Protein AF-A0A6B2CPA8-F1 (afdb_monomer_lite)

Radius of gyration: 13.63 Å; chains: 1; bounding box: 27×28×39 Å

Secondary structure (DSSP, 8-state):
-EEEEEES-B-S--HHHHHHHHHHHHHHHTT-EEEEEES-B-HHHHHHHHTT-SS-PPPEE----HHHHHHTTTT--------

Foldseek 3Di:
DEEEQEDAEQDPLDPVNLVSQVVQVVCVVVVYHYAYEYQYYDPVSVCSSCPVPPPRDDHHHPHDDPVVVVCVVVVDPPPPPPD

pLDDT: mean 86.01, std 15.15, range [42.62, 98.06]

Sequence (83 aa):
MRIALVHAFFDDAGGNERLALEMYRALRDLGHDVDLYTAHVDDRAWEVLTSGMKDVPRPEVLGEPLVTRLLRPTGRLVRYRRL

Structure (mmCIF, N/CA/C/O backbone):
data_AF-A0A6B2CPA8-F1
#
_entry.id   AF-A0A6B2CPA8-F1
#
loop_
_atom_site.group_PDB
_atom_site.id
_atom_site.type_symbol
_atom_site.label_atom_id
_atom_site.label_alt_id
_atom_site.label_comp_id
_atom_site.label_asym_id
_atom_site.label_entity_id
_atom_site.label_seq_id
_atom_site.pdbx_PDB_ins_code
_atom_site.Cartn_x
_atom_site.Cartn_y
_atom_site.Cartn_z
_atom_site.occupancy
_atom_site.B_iso_or_equiv
_atom_site.auth_seq_id
_atom_site.auth_comp_id
_atom_site.auth_asym_id
_atom_site.auth_atom_id
_atom_site.pdbx_PDB_model_num
ATOM 1 N N . MET A 1 1 ? -13.974 0.993 12.412 1.00 94.31 1 MET A N 1
ATOM 2 C CA . MET A 1 1 ? -14.361 -0.040 11.422 1.00 94.31 1 MET A CA 1
ATOM 3 C C . MET A 1 1 ? -13.084 -0.671 10.891 1.00 94.31 1 MET A C 1
ATOM 5 O O . MET A 1 1 ? -12.086 0.042 10.850 1.00 94.31 1 MET A O 1
ATOM 9 N N . ARG A 1 2 ? -13.094 -1.963 10.547 1.00 96.88 2 ARG A N 1
ATOM 10 C CA . ARG A 1 2 ? -11.927 -2.650 9.978 1.00 96.88 2 ARG A CA 1
ATOM 11 C C . ARG A 1 2 ? -12.029 -2.684 8.454 1.00 96.88 2 ARG A C 1
ATOM 13 O O . ARG A 1 2 ? -13.103 -2.980 7.935 1.00 96.88 2 ARG A O 1
ATOM 20 N N . ILE A 1 3 ? -10.949 -2.339 7.761 1.00 98.06 3 ILE A N 1
ATOM 21 C CA . ILE A 1 3 ? -10.901 -2.165 6.307 1.00 98.06 3 ILE A CA 1
ATOM 22 C C . ILE A 1 3 ? -9.716 -2.955 5.753 1.00 98.06 3 ILE A C 1
ATOM 24 O O . ILE A 1 3 ? -8.583 -2.749 6.170 1.00 98.06 3 ILE A O 1
ATOM 28 N N . ALA A 1 4 ? -9.973 -3.820 4.774 1.00 97.38 4 ALA A N 1
ATOM 29 C CA . ALA A 1 4 ? -8.925 -4.445 3.976 1.00 97.38 4 ALA A CA 1
ATOM 30 C C . ALA A 1 4 ? -8.688 -3.599 2.718 1.00 97.38 4 ALA A C 1
ATOM 32 O O . ALA A 1 4 ? -9.533 -3.568 1.820 1.00 97.38 4 ALA A O 1
ATOM 33 N N . LEU A 1 5 ? -7.557 -2.896 2.655 1.00 96.69 5 LEU A N 1
ATOM 34 C CA . LEU A 1 5 ? -7.153 -2.144 1.474 1.00 96.69 5 LEU A CA 1
ATOM 35 C C . LEU A 1 5 ? -6.291 -3.033 0.578 1.00 96.69 5 LEU A C 1
ATOM 37 O O . LEU A 1 5 ? -5.178 -3.402 0.940 1.00 96.69 5 LEU A O 1
ATOM 41 N N . VAL A 1 6 ? -6.803 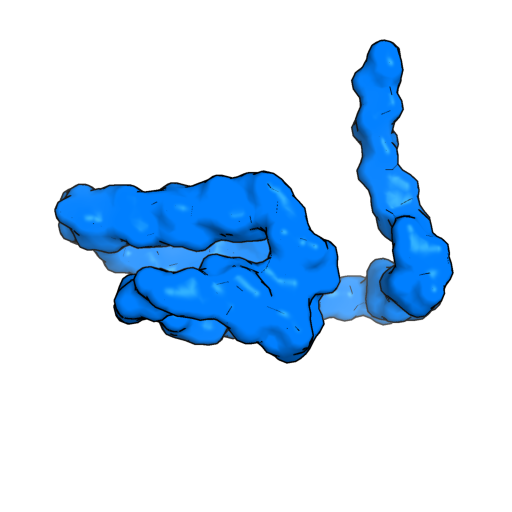-3.362 -0.605 1.00 95.88 6 VAL A N 1
ATOM 42 C CA . VAL A 1 6 ? -6.114 -4.233 -1.563 1.00 95.88 6 VAL A CA 1
ATOM 43 C C . VAL A 1 6 ? -5.598 -3.399 -2.732 1.00 95.88 6 VAL A C 1
ATOM 45 O O . VAL A 1 6 ? -6.387 -2.807 -3.470 1.00 95.88 6 VAL A O 1
ATOM 48 N N . HIS A 1 7 ? -4.278 -3.382 -2.932 1.00 93.81 7 HIS A N 1
ATOM 49 C CA . HIS A 1 7 ? -3.658 -2.846 -4.143 1.00 93.81 7 HIS A CA 1
ATOM 50 C C . HIS A 1 7 ? -2.978 -3.967 -4.923 1.00 93.81 7 HIS A C 1
ATOM 52 O O . HIS A 1 7 ? -2.192 -4.725 -4.361 1.00 93.81 7 HIS A O 1
ATOM 58 N N . ALA A 1 8 ? -3.283 -4.083 -6.217 1.00 89.62 8 ALA A N 1
ATOM 59 C CA . ALA A 1 8 ? -2.908 -5.253 -7.008 1.00 89.62 8 ALA A CA 1
ATOM 60 C C . ALA A 1 8 ? -1.397 -5.543 -6.971 1.00 89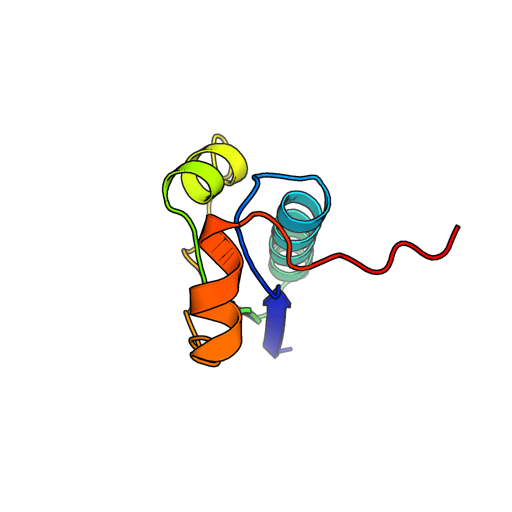.62 8 ALA A C 1
ATOM 62 O O . ALA A 1 8 ? -1.018 -6.667 -6.654 1.00 89.62 8 ALA A O 1
ATOM 63 N N . PHE A 1 9 ? -0.558 -4.535 -7.223 1.00 90.06 9 PHE A N 1
ATOM 64 C CA . PHE A 1 9 ? 0.899 -4.677 -7.294 1.00 90.06 9 PHE A CA 1
ATOM 65 C C . PHE A 1 9 ? 1.591 -3.382 -6.866 1.00 90.06 9 PHE A C 1
ATOM 67 O O . PHE A 1 9 ? 1.083 -2.303 -7.163 1.00 90.06 9 PHE A O 1
ATOM 74 N N . PHE A 1 10 ? 2.751 -3.486 -6.221 1.00 92.31 10 PHE A N 1
ATOM 75 C CA . PHE A 1 10 ? 3.644 -2.360 -5.944 1.00 92.31 10 PHE A CA 1
ATOM 76 C C . PHE A 1 10 ? 4.950 -2.533 -6.734 1.00 92.31 10 PHE A C 1
ATOM 78 O O . PHE A 1 10 ? 5.951 -2.959 -6.162 1.00 92.31 10 PHE A O 1
ATOM 85 N N . ASP A 1 11 ? 4.917 -2.219 -8.037 1.00 89.44 11 ASP A N 1
ATOM 86 C CA . ASP A 1 11 ? 5.996 -2.569 -8.983 1.00 89.44 11 ASP A CA 1
ATOM 87 C C . ASP A 1 11 ? 6.781 -1.355 -9.516 1.00 89.44 11 ASP A C 1
ATOM 89 O O . ASP A 1 11 ? 7.995 -1.434 -9.672 1.00 89.44 11 ASP A O 1
ATOM 93 N N . ASP A 1 12 ? 6.114 -0.222 -9.781 1.00 87.69 12 ASP A N 1
ATOM 94 C CA . ASP A 1 12 ? 6.709 0.874 -10.576 1.00 87.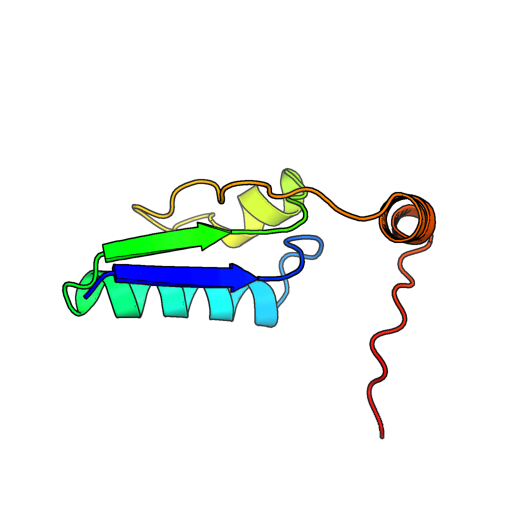69 12 ASP A CA 1
ATOM 95 C C . ASP A 1 12 ? 6.963 2.174 -9.792 1.00 87.69 12 ASP A C 1
ATOM 97 O O . ASP A 1 12 ? 7.475 3.149 -10.341 1.00 87.69 12 ASP A O 1
ATOM 101 N N . ALA A 1 13 ? 6.566 2.230 -8.518 1.00 89.88 13 ALA A N 1
ATOM 102 C CA . ALA A 1 13 ? 6.522 3.468 -7.733 1.00 89.88 13 ALA A CA 1
ATOM 103 C C . ALA A 1 13 ? 5.725 4.611 -8.403 1.00 89.88 13 ALA A C 1
ATOM 105 O O . ALA A 1 13 ? 6.080 5.789 -8.319 1.00 89.88 13 ALA A O 1
ATOM 106 N N . GLY A 1 14 ? 4.632 4.258 -9.079 1.00 90.50 14 GLY A N 1
ATOM 107 C CA . GLY A 1 14 ? 3.773 5.183 -9.801 1.00 90.50 14 GLY A CA 1
ATOM 108 C C . GLY A 1 14 ? 2.715 5.875 -8.937 1.00 90.50 14 GLY A C 1
ATOM 109 O O . GLY A 1 14 ? 2.593 5.708 -7.720 1.00 90.50 14 GLY A O 1
ATOM 110 N N . GLY A 1 15 ? 1.904 6.699 -9.607 1.00 92.12 15 GLY A N 1
ATOM 111 C CA . GLY A 1 15 ? 0.864 7.492 -8.951 1.00 92.12 15 GLY A CA 1
ATOM 112 C C . GLY A 1 15 ? -0.263 6.655 -8.338 1.00 92.12 15 GLY A C 1
ATOM 113 O O . GLY A 1 15 ? -0.831 7.061 -7.328 1.00 92.12 15 GLY A O 1
ATOM 114 N N . ASN A 1 16 ? -0.589 5.486 -8.904 1.00 91.19 16 ASN A N 1
ATOM 115 C CA . ASN A 1 16 ? -1.626 4.614 -8.341 1.00 91.19 16 ASN A CA 1
ATOM 116 C C . ASN A 1 16 ? -1.176 3.949 -7.042 1.00 91.19 16 ASN A C 1
ATOM 118 O O . ASN A 1 16 ? -1.968 3.859 -6.108 1.00 91.19 16 ASN A O 1
ATOM 122 N N . GLU A 1 17 ? 0.078 3.511 -6.980 1.00 94.44 17 GLU A N 1
ATOM 123 C CA . GLU A 1 17 ? 0.677 2.951 -5.776 1.00 94.44 17 GLU A CA 1
ATOM 124 C C . GLU A 1 17 ? 0.735 4.020 -4.686 1.00 94.44 17 GLU A C 1
ATOM 126 O O . GLU A 1 17 ? 0.310 3.782 -3.555 1.00 94.44 17 GLU A O 1
ATOM 131 N N . ARG A 1 18 ? 1.184 5.235 -5.038 1.00 94.81 18 ARG A N 1
ATOM 132 C CA . ARG A 1 18 ? 1.228 6.346 -4.085 1.00 94.81 18 ARG A CA 1
ATOM 133 C C . ARG A 1 18 ? -0.161 6.701 -3.568 1.00 94.81 18 ARG A C 1
ATOM 135 O O . ARG A 1 18 ? -0.328 6.867 -2.364 1.00 94.81 18 ARG A O 1
ATOM 142 N N . LEU A 1 19 ? -1.160 6.770 -4.448 1.00 95.38 19 LEU A N 1
ATOM 143 C CA . LEU A 1 19 ? -2.545 7.020 -4.055 1.00 95.38 19 LEU A CA 1
ATOM 144 C C . LEU A 1 19 ? -3.057 5.952 -3.081 1.00 95.38 19 LEU A C 1
ATOM 146 O O . LEU A 1 19 ? -3.684 6.303 -2.087 1.00 95.38 19 LEU A O 1
ATOM 150 N N . ALA A 1 20 ? -2.764 4.672 -3.324 1.00 95.88 20 ALA A N 1
ATOM 151 C CA . ALA A 1 20 ? -3.160 3.598 -2.416 1.00 95.88 20 ALA A CA 1
ATOM 152 C C . ALA A 1 20 ? -2.553 3.778 -1.011 1.00 95.88 20 ALA A C 1
ATOM 154 O O . ALA A 1 20 ? -3.251 3.590 -0.015 1.00 95.88 20 ALA A O 1
ATOM 155 N N . LEU A 1 21 ? -1.289 4.204 -0.914 1.00 96.31 21 LEU A N 1
ATOM 156 C CA . LEU A 1 21 ? -0.647 4.480 0.376 1.00 96.31 21 LEU A CA 1
ATOM 157 C C . LEU A 1 21 ? -1.214 5.723 1.075 1.00 96.31 21 LEU A C 1
ATOM 159 O O . LEU A 1 21 ? -1.393 5.714 2.291 1.00 96.31 21 LEU A O 1
ATOM 163 N N . GLU A 1 22 ? -1.533 6.785 0.334 1.00 96.06 22 GLU A N 1
ATOM 164 C CA . GLU A 1 22 ? -2.192 7.961 0.920 1.00 96.06 22 GLU A CA 1
ATOM 165 C C . GLU A 1 22 ? -3.615 7.630 1.392 1.00 96.06 22 GLU A C 1
ATOM 167 O O . GLU A 1 22 ? -4.027 8.077 2.459 1.00 96.06 22 GLU A O 1
ATOM 172 N N . MET A 1 23 ? -4.347 6.780 0.664 1.00 96.50 23 MET A N 1
ATOM 173 C CA . MET A 1 23 ? -5.645 6.267 1.111 1.00 96.50 23 MET A CA 1
ATOM 174 C C . MET A 1 23 ? -5.515 5.448 2.396 1.00 96.50 23 MET A C 1
ATOM 176 O O . MET A 1 23 ? -6.304 5.646 3.317 1.00 96.50 23 MET A O 1
ATOM 180 N N . TYR A 1 24 ? -4.515 4.564 2.484 1.00 96.56 24 TYR A N 1
ATOM 181 C CA . TYR A 1 24 ? -4.218 3.825 3.713 1.00 96.56 24 TYR A CA 1
ATOM 182 C C . TYR A 1 24 ? -4.040 4.784 4.898 1.00 96.56 24 TYR A C 1
ATOM 184 O O . TYR A 1 24 ? -4.706 4.628 5.921 1.00 96.56 24 TYR A O 1
ATOM 192 N N . ARG A 1 25 ? -3.203 5.817 4.740 1.00 95.56 25 ARG A N 1
ATOM 193 C CA . ARG A 1 25 ? -2.943 6.805 5.798 1.00 95.56 25 ARG A CA 1
ATOM 194 C C . ARG A 1 25 ? -4.186 7.597 6.166 1.00 95.56 25 ARG A C 1
ATOM 196 O O . ARG A 1 25 ? -4.526 7.652 7.338 1.00 95.56 25 ARG A O 1
ATOM 203 N N . ALA A 1 26 ? -4.907 8.121 5.181 1.00 96.25 26 ALA A N 1
ATOM 204 C CA . ALA A 1 26 ? -6.131 8.875 5.423 1.00 96.25 26 ALA A CA 1
ATOM 205 C C . ALA A 1 26 ? -7.169 8.047 6.200 1.00 96.25 26 ALA A C 1
ATOM 207 O O . ALA A 1 26 ? -7.803 8.552 7.120 1.00 96.25 26 ALA A O 1
ATOM 208 N N . LEU A 1 27 ? -7.321 6.757 5.881 1.00 96.81 27 LEU A N 1
ATOM 209 C CA . LEU A 1 27 ? -8.227 5.869 6.613 1.00 96.81 27 LEU A CA 1
ATOM 210 C C . LEU A 1 27 ? -7.757 5.619 8.056 1.00 96.81 27 LEU A C 1
ATOM 212 O O . LEU A 1 27 ? -8.586 5.593 8.967 1.00 96.81 27 LEU A O 1
ATOM 216 N N . ARG A 1 28 ? -6.446 5.470 8.283 1.00 95.69 28 ARG A N 1
ATOM 217 C CA . ARG A 1 28 ? -5.867 5.358 9.634 1.00 95.69 28 ARG A CA 1
ATOM 218 C C . ARG A 1 28 ? -6.063 6.642 10.441 1.00 95.69 28 ARG A C 1
ATOM 220 O O . ARG A 1 28 ? -6.478 6.562 11.594 1.00 95.69 28 ARG A O 1
ATOM 227 N N . ASP A 1 29 ? -5.844 7.801 9.827 1.00 95.88 29 ASP A N 1
ATOM 228 C CA . ASP A 1 29 ? -6.027 9.118 10.450 1.00 95.88 29 ASP A CA 1
ATOM 229 C C . ASP A 1 29 ? -7.497 9.371 10.834 1.00 95.88 29 ASP A C 1
ATOM 231 O O . ASP A 1 29 ? -7.780 10.027 11.833 1.00 95.88 29 ASP A O 1
ATOM 235 N N . LEU A 1 30 ? -8.445 8.778 10.099 1.00 97.00 30 LEU A N 1
ATOM 236 C CA . LEU A 1 30 ? -9.874 8.765 10.438 1.00 97.00 30 LEU A CA 1
ATOM 237 C C . LEU A 1 30 ? -10.243 7.776 11.565 1.00 97.00 30 LEU A C 1
ATOM 239 O O . LEU A 1 30 ? -11.418 7.642 11.912 1.00 97.00 30 LEU A O 1
ATOM 243 N N . GLY A 1 31 ? -9.272 7.069 12.149 1.00 97.19 31 GLY A N 1
ATOM 244 C CA . GLY A 1 31 ? -9.490 6.120 13.244 1.00 97.19 31 GLY A CA 1
ATOM 245 C C . GLY A 1 31 ? -10.018 4.756 12.793 1.00 97.19 31 GLY A C 1
ATOM 246 O O . GLY A 1 31 ? -10.649 4.040 13.578 1.00 97.19 31 GLY A O 1
ATOM 247 N N . HIS A 1 32 ? -9.817 4.380 11.527 1.00 97.62 32 HIS A N 1
ATOM 248 C CA . HIS A 1 32 ? -10.102 3.024 11.064 1.00 97.62 32 HIS A CA 1
ATOM 249 C C . HIS A 1 32 ? -8.928 2.081 11.318 1.00 97.62 32 HIS A C 1
ATOM 251 O O . HIS A 1 32 ? -7.763 2.475 11.294 1.00 97.62 32 HIS A O 1
ATOM 257 N N . ASP A 1 33 ? -9.253 0.808 11.532 1.00 97.06 33 ASP A N 1
ATOM 258 C CA . ASP A 1 33 ? -8.260 -0.256 11.511 1.00 97.06 33 ASP A CA 1
ATOM 259 C C . ASP A 1 33 ? -8.104 -0.719 10.063 1.00 97.06 33 ASP A C 1
ATOM 261 O O . ASP A 1 33 ? -9.104 -1.045 9.420 1.00 97.06 33 ASP A O 1
ATOM 265 N N . VAL A 1 34 ? -6.893 -0.660 9.517 1.00 97.56 34 VAL A N 1
ATOM 266 C CA . VAL A 1 34 ? -6.667 -0.824 8.078 1.00 97.56 34 VAL A CA 1
ATOM 267 C C . VAL A 1 34 ? -5.541 -1.816 7.887 1.00 97.56 34 VAL A C 1
ATOM 269 O O . VAL A 1 34 ? -4.429 -1.575 8.347 1.00 97.56 34 VAL A O 1
ATOM 272 N N . ASP A 1 35 ? -5.845 -2.894 7.181 1.00 97.06 35 ASP A N 1
ATOM 273 C CA . ASP A 1 35 ? -4.886 -3.900 6.749 1.00 97.06 35 ASP A CA 1
ATOM 274 C C . ASP A 1 35 ? -4.556 -3.642 5.270 1.00 97.06 35 ASP A C 1
ATOM 276 O O . ASP A 1 35 ? -5.457 -3.375 4.468 1.00 97.06 35 ASP A O 1
ATOM 280 N N . LEU A 1 36 ? -3.274 -3.687 4.898 1.00 96.69 36 LEU A N 1
ATOM 281 C CA . LEU A 1 36 ? -2.822 -3.437 3.527 1.00 96.69 36 LEU A CA 1
ATOM 282 C C . LEU A 1 36 ? -2.401 -4.751 2.868 1.00 96.69 36 LEU A C 1
ATOM 284 O O . LEU A 1 36 ? -1.500 -5.422 3.362 1.00 96.69 36 LEU A O 1
ATOM 288 N N . TYR A 1 37 ? -3.010 -5.078 1.731 1.00 96.44 37 TYR A N 1
ATOM 289 C CA . TYR A 1 37 ? -2.780 -6.323 1.003 1.00 96.44 37 TYR A CA 1
ATOM 290 C C . TYR A 1 37 ? -2.328 -6.078 -0.427 1.00 96.44 37 TYR A C 1
ATOM 292 O O . TYR A 1 37 ? -2.761 -5.127 -1.087 1.00 96.44 37 TYR A O 1
ATOM 300 N N . THR A 1 38 ? -1.509 -6.992 -0.937 1.00 95.06 38 THR A N 1
ATOM 301 C CA . THR A 1 38 ? -1.080 -6.969 -2.334 1.00 95.06 38 THR A CA 1
ATOM 302 C C . THR A 1 38 ? -0.750 -8.353 -2.874 1.00 95.06 38 THR A C 1
ATOM 304 O O . THR A 1 38 ? -0.498 -9.286 -2.114 1.00 95.06 38 THR A O 1
ATOM 307 N N . ALA A 1 39 ? -0.730 -8.503 -4.198 1.00 92.38 39 ALA A N 1
ATOM 308 C CA . ALA A 1 39 ? -0.239 -9.725 -4.820 1.00 92.38 39 ALA A CA 1
ATOM 309 C C . ALA A 1 39 ? 1.299 -9.774 -4.834 1.00 92.38 39 ALA A C 1
ATOM 311 O O . ALA A 1 39 ? 1.881 -10.860 -4.844 1.00 92.38 39 ALA A O 1
ATOM 312 N N . HIS A 1 40 ? 1.967 -8.612 -4.828 1.00 89.69 40 HIS A N 1
ATOM 313 C CA . HIS A 1 40 ? 3.424 -8.506 -4.762 1.00 89.69 40 HIS A CA 1
ATOM 314 C C . HIS A 1 40 ? 3.931 -7.104 -4.439 1.00 89.69 40 HIS A C 1
ATOM 316 O O . HIS A 1 40 ? 3.271 -6.103 -4.708 1.00 89.69 40 HIS A O 1
ATOM 322 N N . VAL A 1 41 ? 5.162 -7.076 -3.932 1.00 93.06 41 VAL A N 1
ATOM 323 C CA . VAL A 1 41 ? 5.949 -5.877 -3.680 1.00 93.06 41 VAL A CA 1
ATOM 324 C C . VAL A 1 41 ? 7.321 -6.041 -4.323 1.00 93.06 41 VAL A C 1
ATOM 326 O O . VAL A 1 41 ? 8.049 -6.960 -3.939 1.00 93.06 41 VAL A O 1
ATOM 329 N N . ASP A 1 42 ? 7.678 -5.141 -5.238 1.00 92.44 42 ASP A N 1
ATOM 330 C CA . ASP A 1 42 ? 9.071 -4.924 -5.624 1.00 92.44 42 ASP A CA 1
ATOM 331 C C . ASP A 1 42 ? 9.773 -4.087 -4.543 1.00 92.44 42 ASP A C 1
ATOM 333 O O . ASP A 1 42 ? 9.266 -3.049 -4.111 1.00 92.44 42 ASP A O 1
ATOM 337 N N . ASP A 1 43 ? 10.939 -4.540 -4.077 1.00 93.62 43 ASP A N 1
ATOM 338 C CA . ASP A 1 43 ? 11.646 -3.902 -2.960 1.00 93.62 43 ASP A CA 1
ATOM 339 C C . ASP A 1 43 ? 12.094 -2.472 -3.281 1.00 93.62 43 ASP A C 1
ATOM 341 O O . ASP A 1 43 ? 12.003 -1.587 -2.427 1.00 93.62 43 ASP A O 1
ATOM 345 N N . ARG A 1 44 ? 12.542 -2.223 -4.516 1.00 92.69 44 ARG A N 1
ATOM 346 C CA . ARG A 1 44 ? 13.035 -0.907 -4.926 1.00 92.69 44 ARG A CA 1
ATOM 347 C C . ARG A 1 44 ? 11.879 0.069 -5.095 1.00 92.69 44 ARG A C 1
ATOM 349 O O . ARG A 1 44 ? 11.970 1.212 -4.648 1.00 92.69 44 ARG A O 1
ATOM 356 N N . ALA A 1 45 ? 10.792 -0.370 -5.720 1.00 92.81 45 ALA A N 1
ATOM 357 C CA . ALA A 1 45 ? 9.584 0.433 -5.837 1.00 92.81 45 ALA A CA 1
ATOM 358 C C . ALA A 1 45 ? 9.011 0.772 -4.459 1.00 92.81 45 ALA A C 1
ATOM 360 O O . ALA A 1 45 ? 8.637 1.918 -4.208 1.00 92.81 45 ALA A O 1
ATOM 361 N N . TRP A 1 46 ? 8.997 -0.201 -3.546 1.00 95.56 46 TRP A N 1
ATOM 362 C CA . TRP A 1 46 ? 8.538 -0.007 -2.176 1.00 95.56 46 TRP A CA 1
ATOM 363 C C . TRP A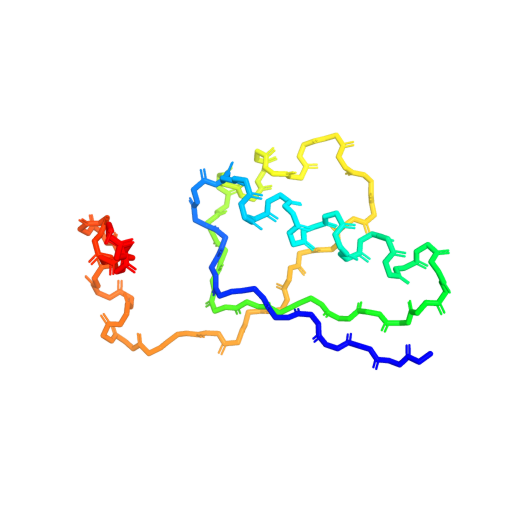 1 46 ? 9.361 1.035 -1.423 1.00 95.56 46 TRP A C 1
ATOM 365 O O . TRP A 1 46 ? 8.789 1.925 -0.791 1.00 95.56 46 TRP A O 1
ATOM 375 N N . GLU A 1 47 ? 10.689 0.969 -1.520 1.00 94.38 47 GLU A N 1
ATOM 376 C CA . GLU A 1 47 ? 1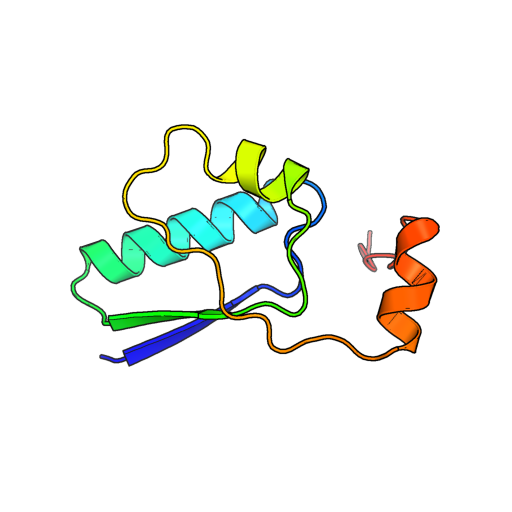1.587 1.951 -0.907 1.00 94.38 47 GLU A CA 1
ATOM 377 C C . GLU A 1 47 ? 11.314 3.365 -1.436 1.00 94.38 47 GLU A C 1
ATOM 379 O O . GLU A 1 47 ? 11.158 4.303 -0.654 1.00 94.38 47 GLU A O 1
ATOM 384 N N . VAL A 1 48 ? 11.170 3.523 -2.755 1.00 95.12 48 VAL A N 1
ATOM 385 C CA . VAL A 1 48 ? 10.863 4.824 -3.372 1.00 95.12 48 VAL A CA 1
ATOM 386 C C . VAL A 1 48 ? 9.504 5.351 -2.910 1.00 95.12 48 VAL A C 1
ATOM 388 O O . VAL A 1 48 ? 9.387 6.522 -2.550 1.00 95.12 48 VAL A O 1
ATOM 391 N N . LEU A 1 49 ? 8.478 4.497 -2.888 1.00 94.69 49 LEU A N 1
ATOM 392 C CA . LEU A 1 49 ? 7.117 4.877 -2.504 1.00 94.69 49 LEU A CA 1
ATOM 393 C C . LEU A 1 49 ? 7.001 5.293 -1.044 1.00 94.69 49 LEU A C 1
ATOM 395 O O . LEU A 1 49 ? 6.249 6.222 -0.737 1.00 94.69 49 LEU A O 1
ATOM 399 N N . THR A 1 50 ? 7.715 4.592 -0.163 1.00 94.69 50 THR A N 1
ATOM 400 C CA . THR A 1 50 ? 7.641 4.785 1.289 1.00 94.69 50 THR A CA 1
ATOM 401 C C . THR A 1 50 ? 8.697 5.744 1.823 1.00 94.69 50 THR A C 1
ATOM 403 O O . THR A 1 50 ? 8.627 6.137 2.988 1.00 94.69 50 THR A O 1
ATOM 406 N N . SER A 1 51 ? 9.629 6.198 0.981 1.00 92.81 51 SER A N 1
ATOM 407 C CA . SER A 1 51 ? 10.608 7.216 1.351 1.00 92.81 51 SER A CA 1
ATOM 408 C C . SER A 1 51 ? 9.914 8.471 1.891 1.00 92.81 51 SER A C 1
ATOM 410 O O . SER A 1 51 ? 9.034 9.062 1.259 1.00 92.81 51 SER A O 1
ATOM 412 N N . GLY A 1 52 ? 10.271 8.852 3.119 1.00 89.94 52 GLY A N 1
ATOM 413 C CA . GLY A 1 52 ? 9.677 9.990 3.825 1.00 89.94 52 GLY A CA 1
ATOM 414 C C . GLY A 1 52 ? 8.257 9.764 4.364 1.00 89.94 52 GLY A C 1
ATOM 415 O O . GLY A 1 52 ? 7.698 10.678 4.972 1.00 89.94 52 GLY A O 1
ATOM 416 N N . MET A 1 53 ? 7.666 8.578 4.193 1.00 89.31 53 MET A N 1
ATOM 417 C CA . MET A 1 53 ? 6.411 8.206 4.851 1.00 89.31 53 MET A CA 1
ATOM 418 C C . MET A 1 53 ? 6.713 7.593 6.218 1.00 89.31 53 MET A C 1
ATOM 420 O O . MET A 1 53 ? 7.538 6.693 6.345 1.00 89.31 53 MET A O 1
ATOM 424 N N . LYS A 1 54 ? 6.025 8.077 7.253 1.00 82.25 54 LYS A N 1
ATOM 425 C CA . LYS A 1 54 ? 6.024 7.438 8.572 1.00 82.25 54 LYS A CA 1
ATOM 426 C C . LYS A 1 54 ? 4.838 6.481 8.663 1.00 82.25 54 LYS A C 1
ATOM 428 O O . LYS A 1 54 ? 3.794 6.746 8.068 1.00 82.25 54 LYS A O 1
ATOM 433 N N . ASP A 1 55 ? 5.021 5.395 9.407 1.00 82.25 55 ASP A N 1
ATOM 434 C CA . ASP A 1 55 ? 3.942 4.509 9.867 1.00 82.25 55 ASP A CA 1
ATOM 435 C C . ASP A 1 55 ? 3.156 3.769 8.763 1.00 82.25 55 ASP A C 1
ATOM 437 O O . ASP A 1 55 ? 2.000 3.387 8.953 1.00 82.25 55 ASP A O 1
ATOM 441 N N . VAL A 1 56 ? 3.788 3.518 7.610 1.00 88.88 56 VAL A N 1
ATOM 442 C CA . VAL A 1 56 ? 3.243 2.636 6.566 1.00 88.88 56 VAL A CA 1
ATOM 443 C C . VAL A 1 56 ? 3.879 1.249 6.705 1.00 88.88 56 VAL A C 1
ATOM 445 O O . VAL A 1 56 ? 5.073 1.105 6.427 1.00 88.88 56 VAL A O 1
ATOM 448 N N . PRO A 1 57 ? 3.130 0.221 7.145 1.00 91.94 57 PRO A N 1
ATOM 449 C CA . PRO A 1 57 ? 3.657 -1.130 7.227 1.00 91.94 57 PRO A CA 1
ATOM 450 C C . PRO A 1 57 ? 3.847 -1.710 5.827 1.00 91.94 57 PRO A C 1
ATOM 452 O O . PRO A 1 57 ? 3.163 -1.334 4.871 1.00 91.94 57 PRO A O 1
ATOM 455 N N . ARG A 1 58 ? 4.759 -2.677 5.715 1.00 94.19 58 ARG A N 1
ATOM 456 C CA . ARG A 1 58 ? 4.858 -3.492 4.505 1.00 94.19 58 ARG A CA 1
ATOM 457 C C . ARG A 1 58 ? 3.546 -4.276 4.327 1.00 94.19 58 ARG A C 1
ATOM 459 O O . ARG A 1 58 ? 3.084 -4.855 5.310 1.00 94.19 58 ARG A O 1
ATOM 466 N N . PRO A 1 59 ? 2.938 -4.292 3.127 1.00 95.44 59 PRO A N 1
ATOM 467 C CA . PRO A 1 59 ? 1.668 -4.967 2.905 1.00 95.44 59 PRO A CA 1
ATOM 468 C C . PRO A 1 59 ? 1.810 -6.478 3.052 1.00 95.44 59 PRO A C 1
ATOM 470 O O . PRO A 1 59 ? 2.853 -7.057 2.734 1.00 95.44 59 PRO A O 1
ATOM 473 N N . GLU A 1 60 ? 0.726 -7.119 3.468 1.00 96.69 60 GLU A N 1
ATOM 474 C CA . GLU A 1 60 ? 0.614 -8.567 3.461 1.00 96.69 60 GLU A CA 1
ATOM 475 C C . GLU A 1 60 ? 0.500 -9.069 2.016 1.00 96.69 60 GLU A C 1
ATOM 477 O O . GLU A 1 60 ? -0.345 -8.629 1.227 1.00 96.69 60 GLU A O 1
ATOM 482 N N . VAL A 1 61 ? 1.398 -9.986 1.653 1.00 95.56 61 VAL A N 1
ATOM 483 C CA . VAL A 1 61 ? 1.483 -10.531 0.299 1.00 95.56 61 VAL A CA 1
ATOM 484 C C . VAL A 1 61 ? 0.590 -11.760 0.200 1.00 95.56 61 VAL A C 1
ATOM 486 O O . VAL A 1 61 ? 0.917 -12.821 0.723 1.00 95.56 61 VAL A O 1
ATOM 489 N N . LEU A 1 62 ? -0.515 -11.623 -0.529 1.00 92.88 62 LEU A N 1
ATOM 490 C CA . LEU A 1 62 ? -1.453 -12.712 -0.822 1.00 92.88 62 LEU A CA 1
ATOM 491 C C . LEU A 1 62 ? -0.949 -13.639 -1.941 1.00 92.88 62 LEU A C 1
ATOM 493 O O . LEU A 1 62 ? -1.479 -14.731 -2.139 1.00 92.88 62 LEU A O 1
ATOM 497 N N . GLY A 1 63 ? 0.087 -13.209 -2.665 1.00 84.50 63 GLY A N 1
ATOM 498 C CA . GLY A 1 63 ? 0.644 -13.910 -3.814 1.00 84.50 63 GLY A CA 1
ATOM 499 C C . GLY A 1 63 ? -0.130 -13.648 -5.104 1.00 84.50 63 GLY A C 1
ATOM 500 O O . GLY A 1 63 ? -1.159 -12.975 -5.131 1.00 84.50 63 GLY A O 1
ATOM 501 N N . GLU A 1 64 ? 0.389 -14.183 -6.204 1.00 80.50 64 GLU A N 1
ATOM 502 C CA . GLU A 1 64 ? -0.204 -14.031 -7.528 1.00 80.50 64 GLU A CA 1
ATOM 503 C C . GLU A 1 64 ? -0.294 -15.369 -8.273 1.00 80.50 64 GLU A C 1
ATOM 505 O O . GLU A 1 64 ? 0.508 -16.278 -8.022 1.00 80.50 64 GLU A O 1
ATOM 510 N N . PRO A 1 65 ? -1.209 -15.491 -9.251 1.00 79.62 65 PRO A N 1
ATOM 511 C CA . PRO A 1 65 ? -1.190 -16.600 -10.192 1.00 79.62 65 PRO A CA 1
ATOM 512 C C . PRO A 1 65 ? 0.144 -16.679 -10.945 1.00 79.62 65 PRO A C 1
ATOM 514 O O . PRO A 1 65 ? 0.688 -15.669 -11.393 1.00 79.62 65 PRO A O 1
ATOM 517 N N . LEU A 1 66 ? 0.635 -17.901 -11.163 1.00 75.62 66 LEU A N 1
ATOM 518 C CA . LEU A 1 66 ? 1.926 -18.172 -11.809 1.00 75.62 66 LEU A CA 1
ATOM 519 C C . LEU A 1 66 ? 2.033 -17.546 -13.215 1.00 75.62 66 LEU A C 1
ATOM 521 O O . LEU A 1 66 ? 3.094 -17.063 -13.599 1.00 75.62 66 LEU A O 1
ATOM 525 N N . VAL A 1 67 ? 0.913 -17.478 -13.947 1.00 75.25 67 VAL A N 1
ATOM 526 C CA . VAL A 1 67 ? 0.814 -16.796 -15.251 1.00 75.25 67 VAL A CA 1
ATOM 527 C C . VAL A 1 67 ? 1.170 -15.316 -15.130 1.00 75.25 67 VAL A C 1
ATOM 529 O O . VAL A 1 67 ? 1.945 -14.804 -15.933 1.00 75.25 67 VAL A O 1
ATOM 532 N N . THR A 1 68 ? 0.649 -14.634 -14.109 1.00 73.12 68 THR A N 1
ATOM 533 C CA . THR A 1 68 ? 0.919 -13.214 -13.880 1.00 73.12 68 THR A CA 1
ATOM 534 C C . THR A 1 68 ? 2.389 -12.995 -13.540 1.00 73.12 68 THR A C 1
ATOM 536 O O . THR A 1 68 ? 3.025 -12.137 -14.149 1.00 73.12 68 THR A O 1
ATOM 539 N N . ARG A 1 69 ? 2.966 -13.860 -12.692 1.00 73.56 69 ARG A N 1
ATOM 540 C CA . ARG A 1 69 ? 4.391 -13.827 -12.323 1.00 73.56 69 ARG A CA 1
ATOM 541 C C . ARG A 1 69 ? 5.325 -13.929 -13.524 1.00 73.56 69 ARG A C 1
ATOM 543 O O . ARG A 1 69 ? 6.321 -13.215 -13.595 1.00 73.56 69 ARG A O 1
ATOM 550 N N . LEU A 1 70 ? 5.003 -14.808 -14.474 1.00 73.44 70 LEU A N 1
ATOM 551 C CA . LEU A 1 70 ? 5.802 -15.029 -15.683 1.00 73.44 70 LEU A CA 1
ATOM 552 C C . LEU A 1 70 ? 5.714 -13.876 -16.694 1.00 73.44 70 LEU A C 1
ATOM 554 O O . LEU A 1 70 ? 6.633 -13.706 -17.489 1.00 73.44 70 LEU A O 1
ATOM 558 N N . LEU A 1 71 ? 4.643 -13.079 -16.666 1.00 70.56 71 LEU A N 1
ATOM 559 C CA . LEU A 1 71 ? 4.442 -11.942 -17.576 1.00 70.56 71 LEU A CA 1
ATOM 560 C C . LEU A 1 71 ? 5.063 -10.627 -17.065 1.00 70.56 71 LEU A C 1
ATOM 562 O O . LEU A 1 71 ? 5.120 -9.642 -17.810 1.00 70.56 71 LEU A O 1
ATOM 566 N N . ARG A 1 72 ? 5.565 -10.599 -15.824 1.00 67.88 72 ARG A N 1
ATOM 567 C CA . ARG A 1 72 ? 6.210 -9.420 -15.219 1.00 67.88 72 ARG A CA 1
ATOM 568 C C . ARG A 1 72 ? 7.566 -9.028 -15.798 1.00 67.88 72 ARG A C 1
ATOM 570 O O . ARG A 1 72 ? 7.735 -7.839 -16.047 1.00 67.88 72 ARG A O 1
ATOM 577 N N . PRO A 1 73 ? 8.513 -9.951 -16.079 1.00 60.34 73 PRO A N 1
ATOM 578 C CA . PRO A 1 73 ? 9.805 -9.583 -16.670 1.00 60.34 73 PRO A CA 1
ATOM 579 C C . PRO A 1 73 ? 9.647 -8.862 -18.014 1.00 60.34 73 PRO A C 1
ATOM 581 O O . PRO A 1 73 ? 10.502 -8.085 -18.419 1.00 60.34 73 PRO A O 1
ATOM 584 N N . THR A 1 74 ? 8.528 -9.104 -18.701 1.00 54.88 74 THR A N 1
ATOM 585 C CA . THR A 1 74 ? 8.165 -8.451 -19.960 1.00 54.88 74 THR A CA 1
ATOM 586 C C . THR A 1 74 ? 7.542 -7.058 -19.802 1.00 54.88 74 THR A C 1
ATOM 588 O O . THR A 1 74 ? 7.222 -6.447 -20.819 1.00 54.88 74 THR A O 1
ATOM 591 N N . GLY A 1 75 ? 7.345 -6.538 -18.579 1.00 49.97 75 GLY A N 1
ATOM 592 C CA . GLY A 1 75 ? 6.803 -5.190 -18.327 1.00 49.97 75 GLY A CA 1
ATOM 593 C C . GLY A 1 75 ? 5.406 -4.956 -18.920 1.00 49.97 75 GLY A C 1
ATOM 594 O O . GLY A 1 75 ? 5.009 -3.825 -19.191 1.00 49.97 75 GLY A O 1
ATOM 595 N N . ARG A 1 76 ? 4.672 -6.037 -19.214 1.00 49.88 76 ARG A N 1
ATOM 596 C CA . ARG A 1 76 ? 3.480 -6.015 -20.070 1.00 49.88 76 ARG A CA 1
ATOM 597 C C . ARG A 1 76 ? 2.357 -6.875 -19.504 1.00 49.88 76 ARG A C 1
ATOM 599 O O . ARG A 1 76 ? 1.709 -7.634 -20.220 1.00 49.88 76 ARG A O 1
ATOM 606 N N . LEU A 1 77 ? 2.003 -6.654 -18.242 1.00 53.78 77 LEU A N 1
ATOM 607 C CA . LEU A 1 77 ? 0.568 -6.606 -17.98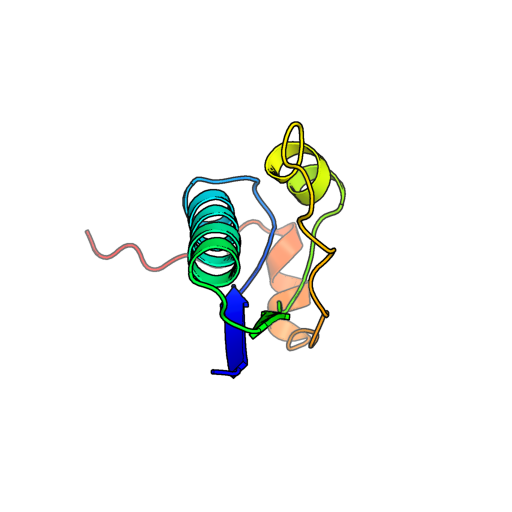0 1.00 53.78 77 LEU A CA 1
ATOM 608 C C . LEU A 1 77 ? 0.075 -5.360 -18.707 1.00 53.78 77 LEU A C 1
ATOM 610 O O . LEU A 1 77 ? 0.195 -4.244 -18.211 1.00 53.78 77 LEU A O 1
ATOM 614 N N . VAL A 1 78 ? -0.369 -5.548 -19.949 1.00 53.78 78 VAL A N 1
ATOM 615 C CA . VAL A 1 78 ? -0.975 -4.496 -20.758 1.00 53.78 78 VAL A CA 1
ATOM 616 C C . VAL A 1 78 ? -2.165 -3.985 -19.953 1.00 53.78 78 VAL A C 1
ATOM 618 O O . VAL A 1 78 ? -3.240 -4.582 -19.970 1.00 53.78 78 VAL A O 1
ATOM 621 N N . ARG A 1 79 ? -1.972 -2.902 -19.190 1.00 55.25 79 ARG A N 1
ATOM 622 C CA . ARG A 1 79 ? -3.082 -2.124 -18.652 1.00 55.25 79 ARG A CA 1
ATOM 623 C C . ARG A 1 79 ? -3.872 -1.712 -19.881 1.00 55.25 79 ARG A C 1
ATOM 625 O O . ARG A 1 79 ? -3.384 -0.918 -20.683 1.00 55.25 79 ARG A O 1
ATOM 632 N N . TYR A 1 80 ? -5.054 -2.295 -20.062 1.00 49.84 80 TYR A N 1
ATOM 633 C CA . TYR A 1 80 ? -6.009 -1.854 -21.068 1.00 49.84 80 TYR A CA 1
ATOM 634 C C . TYR A 1 80 ? -6.422 -0.420 -20.719 1.00 49.84 80 TYR A C 1
ATOM 636 O O . TYR A 1 80 ? -7.447 -0.179 -20.088 1.00 49.84 80 TYR A O 1
ATOM 644 N N . ARG A 1 81 ? -5.595 0.552 -21.103 1.00 47.81 81 ARG A N 1
ATOM 645 C CA . ARG A 1 81 ? -5.973 1.952 -21.188 1.00 47.81 81 ARG A CA 1
ATOM 646 C C . ARG A 1 81 ? -6.828 2.034 -22.442 1.00 47.81 81 ARG A C 1
ATOM 648 O O . ARG A 1 81 ? -6.294 2.112 -23.544 1.00 47.81 81 ARG A O 1
ATOM 655 N N . ARG A 1 82 ? -8.149 1.898 -22.293 1.00 49.81 82 ARG A N 1
ATOM 656 C CA . ARG A 1 82 ? -9.049 2.319 -23.369 1.00 49.81 82 ARG A CA 1
ATOM 657 C C . ARG A 1 82 ? -8.794 3.813 -23.577 1.00 49.81 82 ARG A C 1
ATOM 659 O O . ARG A 1 82 ? -8.924 4.585 -22.628 1.00 49.81 82 ARG A O 1
ATOM 666 N N . LEU A 1 83 ? -8.292 4.133 -24.767 1.00 42.62 83 LEU A N 1
ATOM 667 C CA . LEU A 1 83 ? -8.294 5.470 -25.352 1.00 42.62 83 LEU A CA 1
ATOM 668 C C . LEU A 1 83 ? -9.739 5.912 -25.592 1.00 42.62 83 LEU A C 1
ATOM 670 O O . LEU A 1 83 ? -10.569 5.017 -25.886 1.00 42.62 83 LEU A O 1
#